Protein AF-A0A3D9KUX8-F1 (afdb_monomer)

Secondary structure (DSSP, 8-state):
--EEEEETTEEEEES-HHHHHHHHHHHHHHH-TT--HHHHHHHHHTT-S--------

Foldseek 3Di:
DWDWDADLVDIDIDDDPVVVVVVVVVCCVVPNPPDDVNNVNVVVVVVDDDDDDPDDD

Organism: NCBI:txid456490

pLDDT: mean 76.03, std 14.18, range [46.19, 94.56]

Structure (mmCIF, N/CA/C/O backbone):
data_AF-A0A3D9KUX8-F1
#
_entry.id   AF-A0A3D9KUX8-F1
#
loop_
_atom_site.group_PDB
_atom_site.id
_atom_site.type_symbol
_atom_site.label_atom_id
_atom_site.label_alt_id
_atom_site.label_comp_id
_atom_site.label_asym_id
_atom_site.label_entity_id
_atom_site.label_seq_id
_atom_site.pdbx_PDB_ins_code
_atom_site.Cartn_x
_atom_site.Cartn_y
_atom_site.Cartn_z
_atom_site.occupancy
_atom_site.B_iso_or_equiv
_atom_site.auth_seq_id
_atom_site.auth_comp_id
_atom_site.auth_asym_id
_atom_site.auth_atom_id
_atom_site.pdbx_PDB_model_num
ATOM 1 N N . MET A 1 1 ? 14.886 -0.628 -6.675 1.00 76.12 1 MET A N 1
ATOM 2 C CA . MET A 1 1 ? 14.081 0.530 -7.091 1.00 76.12 1 MET A CA 1
ATOM 3 C C . MET A 1 1 ? 12.631 0.085 -7.072 1.00 76.12 1 MET A C 1
ATOM 5 O O . MET A 1 1 ? 12.278 -0.820 -7.822 1.00 76.12 1 MET A O 1
ATOM 9 N N . LEU A 1 2 ? 11.828 0.657 -6.174 1.00 85.44 2 LEU A N 1
ATOM 10 C CA . LEU A 1 2 ? 10.436 0.266 -5.952 1.00 85.44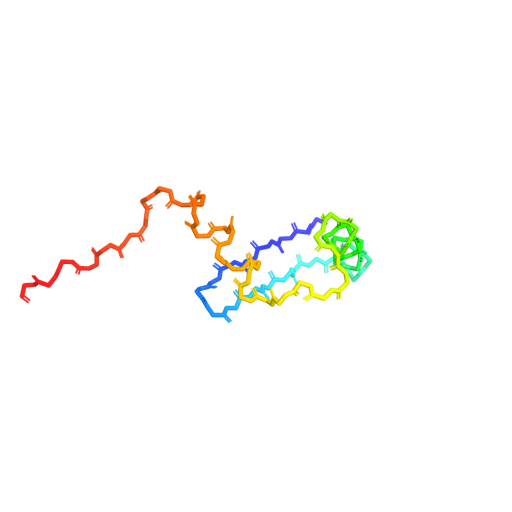 2 LEU A CA 1
ATOM 11 C C . LEU A 1 2 ? 9.501 1.105 -6.831 1.00 85.44 2 LEU A C 1
ATOM 13 O O . LEU A 1 2 ? 9.450 2.323 -6.689 1.00 85.44 2 LEU A O 1
ATOM 17 N N . LYS A 1 3 ? 8.748 0.458 -7.720 1.00 87.25 3 LYS A N 1
ATOM 18 C CA . LYS A 1 3 ? 7.678 1.074 -8.512 1.00 87.25 3 LYS A CA 1
ATOM 19 C C . LYS A 1 3 ? 6.331 0.797 -7.854 1.00 87.25 3 LYS A C 1
ATOM 21 O O . LYS A 1 3 ? 6.070 -0.326 -7.426 1.00 87.25 3 LYS A O 1
ATOM 26 N N . LYS A 1 4 ? 5.478 1.814 -7.785 1.00 86.44 4 LYS A N 1
ATOM 27 C CA . LYS A 1 4 ? 4.120 1.730 -7.238 1.00 86.44 4 LYS A CA 1
ATOM 28 C C . LYS A 1 4 ? 3.137 2.030 -8.365 1.00 86.44 4 LYS A C 1
ATOM 30 O O . LYS A 1 4 ? 3.159 3.124 -8.917 1.00 86.44 4 LYS A O 1
ATOM 35 N N . TYR A 1 5 ? 2.296 1.062 -8.699 1.00 87.62 5 TYR A N 1
ATOM 36 C CA . TYR A 1 5 ? 1.217 1.206 -9.667 1.00 87.62 5 TYR A CA 1
ATOM 37 C C . TYR A 1 5 ? -0.108 1.240 -8.919 1.00 87.62 5 TYR A C 1
ATOM 39 O O . TYR A 1 5 ? -0.397 0.356 -8.109 1.00 87.62 5 TYR A O 1
ATOM 47 N N . ILE A 1 6 ? -0.898 2.278 -9.173 1.00 82.00 6 ILE A N 1
ATOM 48 C CA . ILE A 1 6 ? -2.190 2.488 -8.528 1.00 82.00 6 ILE A CA 1
ATOM 49 C C . ILE A 1 6 ? -3.246 2.539 -9.622 1.00 82.00 6 ILE A C 1
ATOM 51 O O . ILE A 1 6 ? -3.171 3.342 -10.549 1.00 82.00 6 ILE A O 1
ATOM 55 N N . THR A 1 7 ? -4.228 1.663 -9.495 1.00 81.19 7 THR A N 1
ATOM 56 C CA . THR A 1 7 ? -5.454 1.646 -10.291 1.00 81.19 7 THR A CA 1
ATOM 57 C C . THR A 1 7 ? -6.636 1.759 -9.330 1.00 81.19 7 THR A C 1
ATOM 59 O O . THR A 1 7 ? -6.463 1.476 -8.142 1.00 81.19 7 THR A O 1
ATOM 62 N N . PRO A 1 8 ? -7.840 2.135 -9.794 1.00 76.62 8 PRO A N 1
ATOM 63 C CA . PRO A 1 8 ? -8.977 2.388 -8.903 1.00 76.62 8 PRO A CA 1
ATOM 64 C C . PRO A 1 8 ? -9.320 1.232 -7.951 1.00 76.62 8 PRO A C 1
ATOM 66 O O . PRO A 1 8 ? -9.844 1.466 -6.871 1.00 76.62 8 PRO A O 1
ATOM 69 N N . GLN A 1 9 ? -8.996 -0.009 -8.330 1.00 80.94 9 GLN A N 1
ATOM 70 C CA . GLN A 1 9 ? -9.320 -1.219 -7.565 1.00 80.94 9 GLN A CA 1
ATOM 71 C C . GLN A 1 9 ? -8.085 -1.985 -7.066 1.00 80.94 9 GLN A C 1
ATOM 73 O O . GLN A 1 9 ? -8.217 -2.955 -6.321 1.00 80.94 9 GLN A O 1
ATOM 78 N N . ARG A 1 10 ? -6.874 -1.605 -7.497 1.00 82.50 10 ARG A N 1
ATOM 79 C CA . ARG A 1 10 ? -5.649 -2.363 -7.210 1.00 82.50 10 ARG A CA 1
ATOM 80 C C . ARG A 1 10 ? -4.457 -1.462 -6.947 1.00 82.50 10 ARG A C 1
ATOM 82 O O . ARG A 1 10 ? -4.195 -0.508 -7.676 1.00 82.50 10 ARG A O 1
ATOM 89 N N . LEU A 1 11 ? -3.679 -1.873 -5.953 1.00 84.94 11 LEU A N 1
ATOM 90 C CA . LEU A 1 11 ? -2.366 -1.341 -5.628 1.00 84.94 11 LEU A CA 1
ATOM 91 C C . LEU A 1 11 ? -1.320 -2.428 -5.892 1.00 84.94 11 LEU A C 1
ATOM 93 O O . LEU A 1 11 ? -1.424 -3.525 -5.346 1.00 84.94 11 LEU A O 1
ATOM 97 N N . GLN A 1 12 ? -0.310 -2.127 -6.705 1.00 88.50 12 GLN A N 1
ATOM 98 C CA . GLN A 1 12 ? 0.754 -3.067 -7.042 1.00 88.50 12 GLN A CA 1
ATOM 99 C C . GLN A 1 12 ? 2.128 -2.442 -6.801 1.00 88.50 12 GLN A C 1
ATOM 101 O O . GLN A 1 12 ? 2.447 -1.374 -7.320 1.00 88.50 12 GLN A O 1
ATOM 106 N N . PHE A 1 13 ? 2.960 -3.136 -6.028 1.00 88.19 13 PHE A N 1
ATOM 107 C CA . PHE A 1 13 ? 4.355 -2.776 -5.804 1.00 88.19 13 PHE A CA 1
ATOM 108 C C . PHE A 1 13 ? 5.257 -3.703 -6.618 1.00 88.19 13 PHE A C 1
ATOM 110 O O . PHE A 1 13 ? 5.147 -4.922 -6.514 1.00 88.19 13 PHE A O 1
ATOM 117 N N . VAL A 1 14 ? 6.158 -3.134 -7.415 1.00 90.44 14 VAL A N 1
ATOM 118 C CA . VAL A 1 14 ? 7.102 -3.876 -8.258 1.00 90.44 14 VAL A CA 1
ATOM 119 C C . VAL A 1 14 ? 8.516 -3.445 -7.893 1.00 90.44 14 VAL A C 1
ATOM 121 O O . VAL A 1 14 ? 8.886 -2.288 -8.058 1.00 90.44 14 VAL A O 1
ATOM 124 N N . GLY A 1 15 ? 9.313 -4.367 -7.365 1.00 90.94 15 GLY A N 1
ATOM 125 C CA . GLY A 1 15 ? 10.669 -4.093 -6.896 1.00 90.94 15 GLY A CA 1
ATOM 126 C C . GLY A 1 15 ? 11.264 -5.306 -6.192 1.00 90.94 15 GLY A C 1
ATOM 127 O O . GLY A 1 15 ? 10.698 -6.400 -6.239 1.00 90.94 15 GLY A O 1
ATOM 128 N N . LYS A 1 16 ? 12.399 -5.127 -5.509 1.00 93.69 16 LYS A N 1
ATOM 129 C CA . LYS A 1 16 ? 12.991 -6.209 -4.713 1.00 93.69 16 LYS A CA 1
ATOM 130 C C . LYS A 1 16 ? 12.078 -6.526 -3.526 1.00 93.69 16 LYS A C 1
ATOM 132 O O . LYS A 1 16 ? 11.521 -5.626 -2.900 1.00 93.69 16 LYS A O 1
ATOM 137 N N . ALA A 1 17 ? 11.980 -7.801 -3.150 1.00 92.12 17 ALA A N 1
ATOM 138 C CA . ALA A 1 17 ? 11.085 -8.244 -2.075 1.00 92.12 17 ALA A CA 1
ATOM 139 C C . ALA A 1 17 ? 11.319 -7.514 -0.737 1.00 92.12 17 ALA A C 1
ATOM 141 O O . ALA A 1 17 ? 10.383 -7.252 0.019 1.00 92.12 17 ALA A O 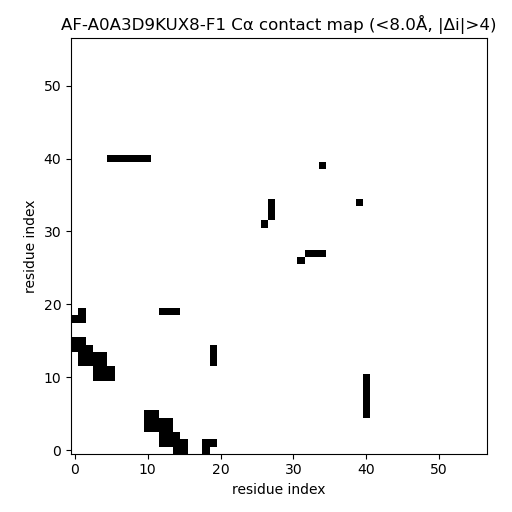1
ATOM 142 N N . TRP A 1 18 ? 12.570 -7.164 -0.427 1.00 94.56 18 TRP A N 1
ATOM 143 C CA . TRP A 1 18 ? 12.882 -6.396 0.777 1.00 94.56 18 TRP A CA 1
ATOM 144 C C . TRP A 1 18 ? 12.366 -4.948 0.706 1.00 94.56 18 TRP A C 1
ATOM 146 O O . TRP A 1 18 ? 11.902 -4.445 1.725 1.00 94.56 18 TRP A O 1
ATOM 156 N N . GLU A 1 19 ? 12.373 -4.311 -0.471 1.00 92.31 19 GLU A N 1
ATOM 157 C CA . GLU A 1 19 ? 11.884 -2.938 -0.678 1.00 92.31 19 GLU A CA 1
ATOM 158 C C . GLU A 1 19 ? 10.372 -2.875 -0.464 1.00 92.31 19 GLU A C 1
ATOM 160 O O . GLU A 1 19 ? 9.879 -1.994 0.235 1.00 92.31 19 GLU A O 1
ATOM 165 N N . ILE A 1 20 ? 9.647 -3.864 -0.998 1.00 89.62 20 ILE A N 1
ATOM 166 C CA . ILE A 1 20 ? 8.195 -3.993 -0.825 1.00 89.62 20 ILE A CA 1
ATOM 167 C C . ILE A 1 20 ? 7.861 -4.166 0.661 1.00 89.62 20 ILE A C 1
ATOM 169 O O . ILE A 1 20 ? 7.046 -3.428 1.210 1.00 89.62 20 ILE A O 1
ATOM 173 N N . ARG A 1 21 ? 8.540 -5.093 1.353 1.00 90.69 21 ARG A N 1
ATOM 174 C CA . ARG A 1 21 ? 8.344 -5.311 2.798 1.00 90.69 21 ARG A CA 1
ATOM 175 C C . ARG A 1 21 ? 8.717 -4.094 3.637 1.00 90.69 21 ARG A C 1
ATOM 177 O O . ARG A 1 21 ? 8.129 -3.881 4.694 1.00 90.69 21 ARG A O 1
ATOM 184 N N . HIS A 1 22 ? 9.725 -3.331 3.225 1.00 92.06 22 HIS A N 1
ATOM 185 C CA . HIS A 1 22 ? 10.103 -2.102 3.908 1.00 92.06 22 HIS A CA 1
ATOM 186 C C . 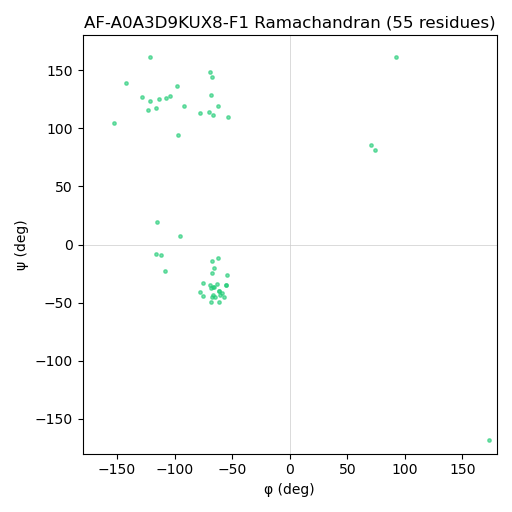HIS A 1 22 ? 9.017 -1.032 3.741 1.00 92.06 22 HIS A C 1
ATOM 188 O O . HIS A 1 22 ? 8.551 -0.491 4.738 1.00 92.06 22 HIS A O 1
ATOM 194 N N . ALA A 1 23 ? 8.547 -0.793 2.515 1.00 87.56 23 ALA A N 1
ATOM 195 C CA . ALA A 1 23 ? 7.490 0.176 2.233 1.00 87.56 23 ALA A CA 1
ATOM 196 C C . ALA A 1 23 ? 6.173 -0.159 2.952 1.00 87.56 23 ALA A C 1
ATOM 198 O O . ALA A 1 23 ? 5.580 0.719 3.572 1.00 87.56 23 ALA A O 1
ATOM 199 N N . LEU A 1 24 ? 5.760 -1.433 2.956 1.00 86.19 24 LEU A N 1
ATOM 200 C CA . LEU A 1 24 ? 4.569 -1.873 3.689 1.00 86.19 24 LEU A CA 1
ATOM 201 C C . LEU A 1 24 ? 4.695 -1.638 5.201 1.00 86.19 24 LEU A 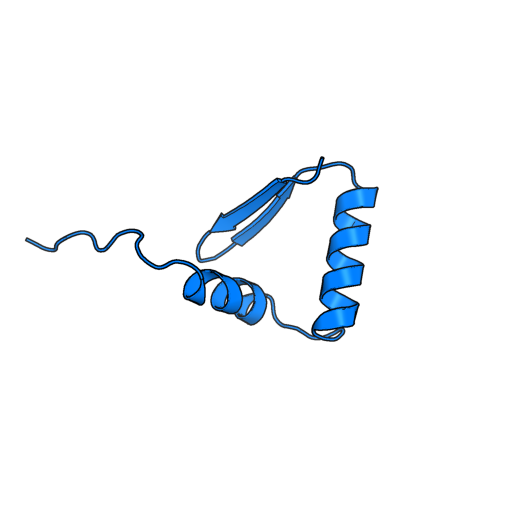C 1
ATOM 203 O O . LEU A 1 24 ? 3.738 -1.194 5.825 1.00 86.19 24 LEU A O 1
ATOM 207 N N . ARG A 1 25 ? 5.876 -1.872 5.791 1.00 89.81 25 ARG A N 1
ATOM 208 C CA . ARG A 1 25 ? 6.126 -1.576 7.213 1.00 89.81 25 ARG A CA 1
ATOM 209 C C . ARG A 1 25 ? 6.074 -0.079 7.519 1.00 89.81 25 ARG A C 1
ATOM 211 O O . ARG A 1 25 ? 5.578 0.298 8.576 1.00 89.81 25 ARG A O 1
ATOM 218 N N . GLN A 1 26 ? 6.558 0.772 6.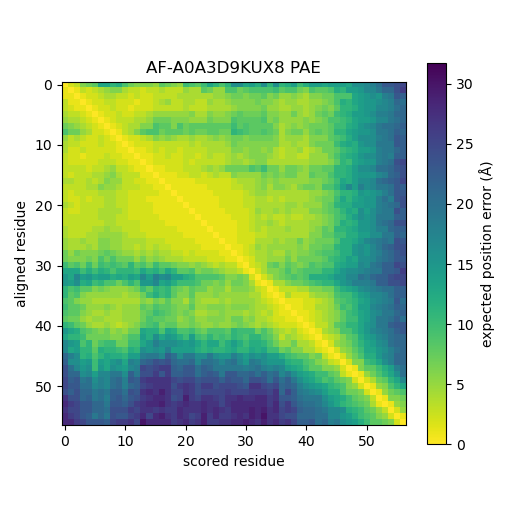613 1.00 87.81 26 GLN A N 1
ATOM 219 C CA . GLN A 1 26 ? 6.469 2.227 6.778 1.00 87.81 26 GLN A CA 1
ATOM 220 C C . GLN A 1 26 ? 5.015 2.712 6.705 1.00 87.81 26 GLN A C 1
ATOM 222 O O . GLN A 1 26 ? 4.582 3.452 7.583 1.00 87.81 26 GLN A O 1
ATOM 227 N N . GLU A 1 27 ? 4.233 2.237 5.731 1.00 82.56 27 GLU A N 1
ATOM 228 C CA . GLU A 1 27 ? 2.791 2.530 5.649 1.00 82.56 27 GLU A CA 1
ATOM 229 C C . GLU A 1 27 ? 2.053 2.053 6.910 1.00 82.56 27 GLU A C 1
ATOM 231 O O . GLU A 1 27 ? 1.246 2.790 7.475 1.00 82.56 27 GLU A O 1
ATOM 236 N N . GLN A 1 28 ? 2.396 0.864 7.418 1.00 84.38 28 GLN A N 1
ATOM 237 C CA . GLN A 1 28 ? 1.843 0.328 8.663 1.00 84.38 28 GLN A CA 1
ATOM 238 C C . GLN A 1 28 ? 2.163 1.209 9.878 1.00 84.38 28 GLN A C 1
ATOM 240 O O . GLN A 1 28 ? 1.309 1.400 10.741 1.00 84.38 28 GLN A O 1
ATOM 245 N N . LYS A 1 29 ? 3.381 1.757 9.954 1.00 85.19 29 LYS A N 1
ATOM 246 C CA . LYS A 1 29 ? 3.802 2.659 11.034 1.00 85.19 29 LYS A CA 1
ATOM 247 C C . LYS A 1 29 ? 3.073 4.004 10.973 1.00 85.19 29 LYS A C 1
ATOM 249 O O . LYS A 1 29 ? 2.753 4.558 12.017 1.00 85.19 29 LYS A O 1
ATOM 254 N N . LEU A 1 30 ? 2.822 4.517 9.768 1.00 82.75 30 LEU A N 1
ATOM 255 C CA . LEU A 1 30 ? 2.176 5.815 9.557 1.00 82.75 30 LEU A CA 1
ATOM 256 C C . LEU A 1 30 ? 0.657 5.768 9.759 1.00 82.75 30 LEU A C 1
ATOM 258 O O . LEU A 1 30 ? 0.094 6.7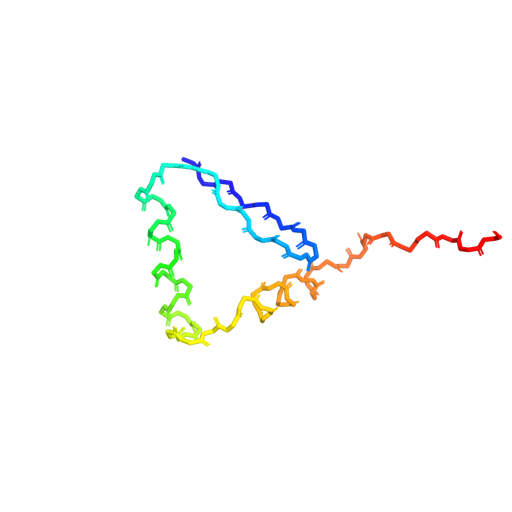01 10.321 1.00 82.75 30 LEU A O 1
ATOM 262 N N . ARG A 1 31 ? -0.010 4.707 9.291 1.00 76.75 31 ARG A N 1
ATOM 263 C CA . ARG A 1 31 ? -1.483 4.620 9.248 1.00 76.75 31 ARG A CA 1
ATOM 264 C C . ARG A 1 31 ? -2.082 3.585 10.210 1.00 76.75 31 ARG A C 1
ATOM 266 O O . ARG A 1 31 ? -3.299 3.545 10.384 1.00 76.75 31 ARG A O 1
ATOM 273 N N . GLY A 1 32 ? -1.245 2.762 10.841 1.00 76.56 32 GLY A N 1
ATOM 274 C CA . GLY A 1 32 ? -1.646 1.691 11.752 1.00 76.56 32 GLY A CA 1
ATOM 275 C C . GLY A 1 32 ? -1.831 0.330 11.066 1.00 76.56 32 GLY A C 1
ATOM 276 O O . GLY A 1 32 ? -1.993 0.216 9.855 1.00 76.56 32 GLY A O 1
ATOM 277 N N . ALA A 1 33 ? -1.824 -0.748 11.857 1.00 71.56 33 ALA A N 1
ATOM 278 C CA . ALA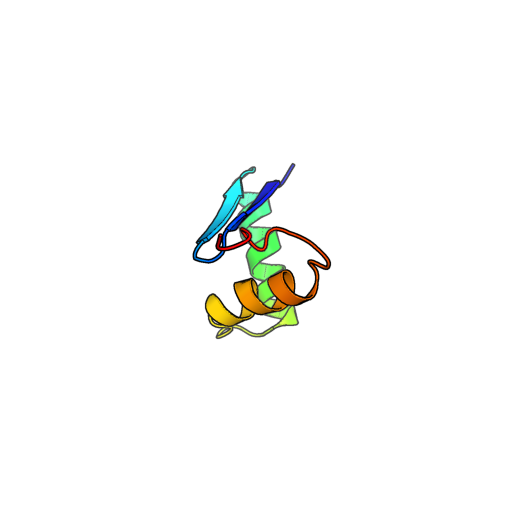 A 1 33 ? -1.829 -2.128 11.351 1.00 71.56 33 ALA A CA 1
ATOM 279 C C . ALA A 1 33 ? -3.114 -2.574 10.629 1.00 71.56 33 ALA A C 1
ATOM 281 O O . ALA A 1 33 ? -3.106 -3.614 9.974 1.00 71.56 33 ALA A O 1
ATOM 282 N N . ARG A 1 34 ? -4.207 -1.815 10.754 1.00 74.38 34 ARG A N 1
ATOM 283 C CA . ARG A 1 34 ? -5.540 -2.168 10.238 1.00 74.38 34 ARG A CA 1
ATOM 284 C C . ARG A 1 34 ? -6.049 -1.228 9.147 1.00 74.38 34 ARG A C 1
ATOM 286 O O . ARG A 1 34 ? -7.249 -1.188 8.904 1.00 74.38 34 ARG A O 1
ATOM 293 N N . THR A 1 35 ? -5.175 -0.467 8.493 1.00 76.94 35 THR A N 1
ATOM 294 C CA . THR A 1 35 ? -5.609 0.401 7.394 1.00 76.94 35 THR A CA 1
ATOM 295 C C . THR A 1 35 ? -6.191 -0.449 6.261 1.00 76.94 35 THR A C 1
ATOM 297 O O . THR A 1 35 ? -5.475 -1.287 5.705 1.00 76.94 35 THR A O 1
ATOM 300 N N . PRO A 1 36 ? -7.473 -0.267 5.902 1.00 80.44 36 PRO A N 1
ATOM 301 C CA . PRO A 1 36 ? -8.055 -1.007 4.799 1.00 80.44 36 PRO A CA 1
ATOM 302 C C . PRO A 1 36 ? -7.440 -0.531 3.481 1.00 80.44 36 PRO A C 1
ATOM 304 O O . PRO A 1 36 ? -7.094 0.642 3.315 1.00 80.44 36 PRO A O 1
ATOM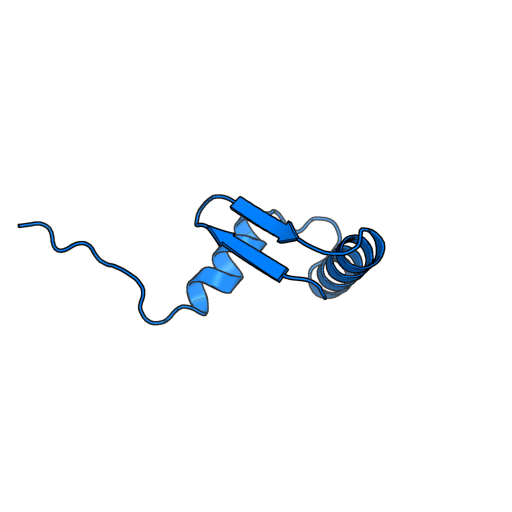 307 N N . LEU A 1 37 ? -7.332 -1.446 2.515 1.00 79.06 37 LEU A N 1
ATOM 308 C CA . LEU A 1 37 ? -6.781 -1.145 1.190 1.00 79.06 37 LEU A CA 1
ATOM 309 C C . LEU A 1 37 ? -7.522 0.018 0.513 1.00 79.06 37 LEU A C 1
ATOM 311 O O . LEU A 1 37 ? -6.896 0.835 -0.153 1.00 79.06 37 LEU A O 1
ATOM 315 N N . VAL A 1 38 ? -8.834 0.124 0.735 1.00 78.44 38 VAL A N 1
ATOM 316 C CA . VAL A 1 38 ? -9.681 1.198 0.199 1.00 78.44 38 VAL A CA 1
ATOM 317 C C . VAL A 1 38 ? -9.164 2.575 0.625 1.00 78.44 38 VAL A C 1
ATOM 319 O O . VAL A 1 38 ? -8.952 3.431 -0.226 1.00 78.44 38 VAL A O 1
ATOM 322 N N . SER A 1 39 ? -8.796 2.758 1.897 1.00 75.81 39 SER A N 1
ATOM 323 C CA . SER A 1 39 ? -8.226 4.022 2.384 1.00 75.81 39 SER A CA 1
ATOM 324 C C . SER A 1 39 ? -6.840 4.332 1.804 1.00 75.81 39 SER A C 1
ATOM 326 O O . SER A 1 39 ? -6.434 5.494 1.749 1.00 75.81 39 SER A O 1
ATOM 328 N N . LEU A 1 40 ? -6.084 3.316 1.367 1.00 75.00 40 LEU A N 1
ATOM 329 C CA . LEU A 1 40 ? -4.817 3.519 0.651 1.00 75.00 40 LEU A CA 1
ATOM 330 C C . LEU A 1 40 ? -5.046 3.969 -0.798 1.00 75.00 40 LEU A C 1
ATOM 332 O O . LEU A 1 40 ? -4.239 4.733 -1.329 1.00 75.00 40 LEU A O 1
ATOM 336 N N . LEU A 1 41 ? -6.126 3.498 -1.425 1.00 78.44 41 LEU A N 1
ATOM 337 C CA . LEU A 1 41 ? -6.519 3.874 -2.783 1.00 78.44 41 LEU A CA 1
ATOM 338 C C . LEU A 1 41 ? -7.134 5.282 -2.811 1.00 78.44 41 LEU A C 1
ATOM 340 O O . LEU A 1 41 ? -6.748 6.092 -3.650 1.00 78.44 41 LEU A O 1
ATOM 344 N N . GLU A 1 42 ? -8.020 5.604 -1.866 1.00 72.06 42 GLU A N 1
ATOM 345 C CA . GLU A 1 42 ? -8.694 6.908 -1.761 1.00 72.06 42 GLU A CA 1
ATOM 346 C C . GLU A 1 42 ? -7.722 8.048 -1.454 1.00 72.06 42 GLU A C 1
ATOM 348 O O . GLU A 1 42 ? -7.737 9.062 -2.147 1.00 72.06 42 GLU A O 1
ATOM 353 N N . ALA A 1 43 ? -6.805 7.853 -0.497 1.00 65.19 43 ALA A N 1
ATOM 354 C CA . ALA A 1 43 ? -5.802 8.856 -0.118 1.00 65.19 43 ALA A CA 1
ATOM 355 C C . ALA A 1 43 ? -4.830 9.233 -1.254 1.00 65.19 43 ALA A C 1
ATOM 357 O O . ALA A 1 43 ? -4.032 10.157 -1.115 1.00 65.19 43 ALA A O 1
ATOM 358 N N . GLN A 1 44 ? -4.829 8.480 -2.356 1.00 63.88 44 GLN A N 1
ATOM 359 C CA . GLN A 1 44 ? -4.040 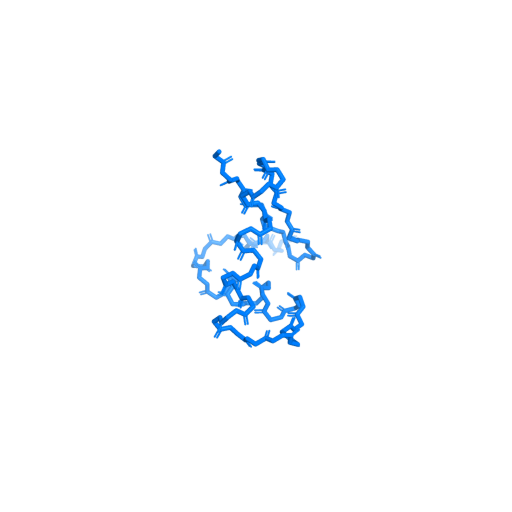8.779 -3.551 1.00 63.88 44 GLN A CA 1
ATOM 360 C C . GLN A 1 44 ? -4.901 9.245 -4.725 1.00 63.88 44 GLN A C 1
ATOM 362 O O . GLN A 1 44 ? -4.393 9.963 -5.581 1.00 63.88 44 GLN A O 1
ATOM 367 N N . GLN A 1 45 ? -6.195 8.914 -4.744 1.00 60.12 45 GLN A N 1
ATOM 368 C CA . GLN A 1 45 ? -7.146 9.514 -5.681 1.00 60.12 45 GLN A CA 1
ATOM 369 C C . GLN A 1 45 ? -7.342 11.004 -5.397 1.00 60.12 45 GLN A C 1
ATOM 371 O O . GLN A 1 45 ? -7.395 11.786 -6.337 1.00 60.12 45 GLN A O 1
ATOM 376 N N . THR A 1 46 ? -7.338 11.428 -4.128 1.00 54.94 46 THR A N 1
ATOM 377 C CA . THR A 1 46 ? -7.430 12.860 -3.779 1.00 54.94 46 THR A CA 1
ATOM 378 C C . THR A 1 46 ? -6.210 13.669 -4.226 1.00 54.94 46 THR A C 1
ATOM 380 O O . THR A 1 46 ? -6.299 14.883 -4.355 1.00 54.94 46 THR A O 1
ATOM 383 N N . MET A 1 47 ? -5.074 13.008 -4.478 1.00 51.22 47 MET A N 1
ATOM 384 C CA . MET A 1 47 ? -3.844 13.645 -4.959 1.00 51.22 47 MET A CA 1
ATOM 385 C C . MET A 1 47 ? -3.693 13.579 -6.490 1.00 51.22 47 MET A C 1
ATOM 387 O O . MET A 1 47 ? -2.652 13.964 -7.017 1.00 51.22 47 MET A O 1
ATOM 391 N N . ARG A 1 48 ? -4.727 13.112 -7.207 1.00 50.12 48 ARG A N 1
ATOM 392 C CA . ARG A 1 48 ? -4.911 13.346 -8.644 1.00 50.12 48 ARG A CA 1
ATOM 393 C C . ARG A 1 48 ? -5.870 14.528 -8.835 1.00 50.12 48 ARG A C 1
ATOM 395 O O . ARG A 1 48 ? -7.079 14.304 -8.863 1.00 50.12 48 ARG A O 1
ATOM 402 N N . PRO A 1 49 ? -5.383 15.769 -8.995 1.00 50.66 49 PRO A N 1
ATOM 403 C CA . PRO A 1 49 ? -6.088 16.687 -9.868 1.00 50.66 49 PRO A CA 1
ATOM 404 C C . PRO A 1 49 ? -5.913 16.135 -11.291 1.00 50.66 49 PRO A C 1
ATOM 406 O O . PRO A 1 49 ? -4.803 15.798 -11.691 1.00 50.66 49 PRO A O 1
ATOM 409 N N . ASP A 1 50 ? -7.009 15.974 -12.019 1.00 53.59 50 ASP A N 1
ATOM 410 C CA . ASP A 1 50 ? -7.009 15.716 -13.463 1.00 53.59 50 ASP A CA 1
ATOM 411 C C . ASP A 1 50 ? -6.520 14.328 -13.919 1.00 53.59 50 ASP A C 1
ATOM 413 O O . ASP A 1 50 ? -5.382 14.128 -14.339 1.00 53.59 50 ASP A O 1
ATOM 417 N N . ALA A 1 51 ? -7.430 13.351 -13.927 1.00 55.59 51 ALA A N 1
ATOM 418 C CA . ALA A 1 51 ? -7.384 12.280 -14.923 1.00 55.59 51 ALA A CA 1
ATOM 419 C C . ALA A 1 51 ? -8.790 11.708 -15.170 1.00 55.59 51 ALA A C 1
ATOM 421 O O . ALA A 1 51 ? -9.305 10.928 -14.370 1.00 55.59 51 ALA A O 1
ATOM 422 N N . ASP A 1 52 ? -9.343 12.098 -16.320 1.00 49.47 52 ASP A N 1
ATOM 423 C CA . ASP A 1 52 ? -10.331 11.373 -17.126 1.00 49.47 52 ASP A CA 1
ATOM 424 C C . ASP A 1 52 ? -11.790 11.305 -16.639 1.00 49.47 52 ASP A C 1
ATOM 426 O O . ASP A 1 52 ? -12.294 10.280 -16.180 1.00 49.47 52 ASP A O 1
ATOM 430 N N . LEU A 1 53 ? -12.529 12.386 -16.913 1.00 56.97 53 LEU A N 1
ATOM 431 C CA . LEU A 1 53 ? -13.939 12.298 -17.307 1.00 56.97 53 LEU A CA 1
ATOM 432 C C . LEU A 1 53 ? -14.007 11.875 -18.787 1.00 56.97 53 LEU A C 1
ATOM 434 O O . LEU A 1 53 ? -13.655 12.689 -19.644 1.00 56.97 53 LEU A O 1
ATOM 438 N N . PRO A 1 54 ? -14.502 10.679 -19.156 1.00 54.88 54 PRO A N 1
ATOM 439 C CA . PRO A 1 54 ? -14.973 10.491 -20.516 1.00 54.88 54 PRO A CA 1
ATOM 440 C C . PRO A 1 54 ? -16.265 11.298 -20.674 1.00 54.88 54 PRO A C 1
ATOM 442 O O . PRO A 1 54 ? -17.278 11.026 -20.023 1.00 54.88 54 PRO A O 1
ATOM 445 N N . ALA A 1 55 ? -16.207 12.322 -21.527 1.00 50.69 55 ALA A N 1
ATOM 446 C CA . ALA A 1 55 ? -17.365 13.075 -21.975 1.00 50.69 55 ALA A CA 1
ATOM 447 C C . ALA A 1 55 ? -18.408 12.098 -22.535 1.00 50.69 55 ALA A C 1
ATOM 449 O O . ALA A 1 55 ? -18.215 11.499 -23.591 1.00 50.69 55 ALA A O 1
ATOM 450 N N . ARG A 1 56 ? -19.516 11.931 -21.809 1.00 46.19 56 ARG A N 1
ATOM 451 C CA . ARG A 1 56 ? -20.734 11.350 -22.368 1.00 46.19 56 ARG A CA 1
ATOM 452 C C . ARG A 1 56 ? -21.261 12.332 -23.419 1.00 46.19 56 ARG A C 1
ATOM 454 O O . ARG A 1 56 ? -21.688 13.428 -23.061 1.00 46.19 56 ARG A O 1
ATOM 461 N N . LYS A 1 57 ? -21.194 11.942 -24.689 1.00 54.06 57 LYS A N 1
ATOM 462 C CA . LYS A 1 57 ? -22.067 12.430 -25.758 1.00 54.06 57 LYS A CA 1
ATOM 463 C C . LYS A 1 57 ? -22.921 11.267 -26.228 1.00 54.06 57 LYS A C 1
ATOM 465 O O . LYS A 1 57 ? -22.366 10.147 -26.286 1.00 54.06 57 LYS A O 1
#

Solvent-accessible surface area (backbone atoms only — not comparable to full-atom values): 3773 Å² total; per-residue (Å²): 117,77,45,78,48,80,51,100,88,46,80,46,77,48,56,53,73,67,55,51,55,49,52,52,50,51,51,31,70,76,66,39,91,77,63,53,69,66,62,62,46,48,71,50,51,75,72,51,80,87,82,84,81,80,79,87,126

Radius of gyration: 13.97 Å; Cα contacts (8 Å, |Δi|>4): 36; chains: 1; bounding box: 36×25×38 Å

InterPro domains:
  IPR025177 Cell division inhibitor MciZ [PF13072] (3-26)

Sequence (57 aa):
MLKKYITPQRLQFVGKAWEIRHALRQEQKLRGARTPLVSLLEAQQTMRPDADLPARK

Mean predicted aligned error: 9.85 Å